Protein AF-A0A2U1WGM5-F1 (afdb_monomer)

Radius of gyration: 22.99 Å; Cα contacts (8 Å, |Δi|>4): 28; chains: 1; bounding box: 61×19×59 Å

pLDDT: mean 82.59, std 19.28, range [48.09, 98.5]

Nearest PDB structures (foldseek):
  5wd9-assembly1_A  TM=8.608E-01  e=3.108E+00  Legionella pneumophila subsp. pneumophila ATCC 43290
  5awi-assembly1_B  TM=6.706E-01  e=2.374E+00  Escherichia coli
  7qhm-assembly1_L  TM=6.313E-01  e=6.094E+00  Corynebacterium glutamicum ATCC 13032

Sequence (63 aa):
MTPNEALRAIMNEAAAARSALCENELVIRLDNILAIAREALVGQDGDEMPQSSRNEGGGCPER

Foldseek 3Di:
DALVVLVVQLVVLVVVLVVDPDPVSNVVSVVSSVVSVVVNVVVVVVPDDPPDDDDDPDDDDDD

Secondary structure (DSSP, 8-state):
--HHHHHHHHHHHHHHHHT-SSHHHHHHHHHHHHHHHHHHHHTTTTS----------------

Structure (mmCIF, N/CA/C/O backbone):
data_AF-A0A2U1WGM5-F1
#
_entry.id   AF-A0A2U1WGM5-F1
#
loop_
_atom_site.group_PDB
_atom_site.id
_atom_site.type_symbol
_atom_site.label_atom_id
_atom_site.label_alt_id
_atom_site.label_comp_id
_atom_site.label_asym_id
_atom_site.label_entity_id
_atom_site.label_seq_id
_atom_site.pdbx_PDB_ins_code
_atom_site.Cartn_x
_atom_site.Cartn_y
_atom_site.Cartn_z
_atom_site.occupancy
_atom_site.B_iso_or_equiv
_atom_site.auth_seq_id
_atom_site.auth_comp_id
_atom_site.auth_asym_id
_atom_site.auth_atom_id
_atom_site.pdbx_PDB_model_num
ATOM 1 N N . MET A 1 1 ? 6.755 1.314 -13.091 1.00 74.75 1 MET A N 1
ATOM 2 C CA . MET A 1 1 ? 7.302 1.574 -11.744 1.00 74.75 1 MET A CA 1
ATOM 3 C C . MET A 1 1 ? 8.737 1.075 -11.712 1.00 74.75 1 MET A C 1
ATOM 5 O O . MET A 1 1 ? 8.985 0.001 -12.244 1.00 74.75 1 MET A O 1
ATOM 9 N N . THR A 1 2 ? 9.685 1.827 -11.155 1.00 89.56 2 THR A N 1
ATOM 10 C CA . THR A 1 2 ? 11.061 1.330 -10.955 1.00 89.56 2 THR A CA 1
ATOM 11 C C . THR A 1 2 ? 11.171 0.515 -9.658 1.00 89.56 2 THR A C 1
ATOM 13 O O . THR A 1 2 ? 10.383 0.741 -8.735 1.00 89.56 2 THR A O 1
ATOM 16 N N . PRO A 1 3 ? 12.169 -0.378 -9.506 1.00 89.25 3 PRO A N 1
ATOM 17 C CA . PRO A 1 3 ? 12.372 -1.115 -8.253 1.00 89.25 3 PRO A CA 1
ATOM 18 C C . PRO A 1 3 ? 12.529 -0.210 -7.019 1.00 89.25 3 PRO A C 1
ATOM 20 O O . PRO A 1 3 ? 12.071 -0.545 -5.930 1.00 89.25 3 PRO A O 1
ATOM 23 N N . ASN A 1 4 ? 13.139 0.968 -7.186 1.00 93.06 4 ASN A N 1
ATOM 24 C CA . ASN A 1 4 ? 13.332 1.930 -6.099 1.00 93.06 4 ASN A CA 1
ATOM 25 C C . ASN A 1 4 ? 12.014 2.627 -5.704 1.00 93.06 4 ASN A C 1
ATOM 27 O O . ASN A 1 4 ? 11.733 2.820 -4.522 1.00 93.06 4 ASN A O 1
ATOM 31 N N . GLU A 1 5 ? 11.165 2.957 -6.683 1.00 95.00 5 GLU A N 1
ATOM 32 C CA . GLU A 1 5 ? 9.808 3.457 -6.421 1.00 95.00 5 GLU A CA 1
ATOM 33 C C . GLU A 1 5 ? 8.959 2.409 -5.696 1.00 95.00 5 GLU A C 1
ATOM 35 O O . GLU A 1 5 ? 8.288 2.746 -4.720 1.00 95.00 5 GLU A O 1
ATOM 40 N N . ALA A 1 6 ? 9.034 1.145 -6.127 1.00 96.00 6 ALA A N 1
ATOM 41 C CA . ALA A 1 6 ? 8.337 0.029 -5.491 1.00 96.00 6 ALA A CA 1
ATOM 42 C C . ALA A 1 6 ? 8.758 -0.151 -4.033 1.00 96.00 6 ALA A C 1
ATOM 44 O O . ALA A 1 6 ? 7.909 -0.192 -3.144 1.00 96.00 6 ALA A O 1
ATOM 45 N N . LEU A 1 7 ? 10.068 -0.177 -3.769 1.00 96.94 7 LEU A N 1
ATOM 46 C CA . LEU A 1 7 ? 10.592 -0.303 -2.413 1.00 96.94 7 LEU A CA 1
ATOM 47 C C . LEU A 1 7 ? 10.135 0.858 -1.522 1.00 96.94 7 LEU A C 1
ATOM 49 O O . LEU A 1 7 ? 9.671 0.630 -0.405 1.00 96.94 7 LEU A O 1
ATOM 53 N N . ARG A 1 8 ? 10.210 2.100 -2.017 1.00 98.06 8 ARG A N 1
ATOM 54 C CA . ARG A 1 8 ? 9.740 3.273 -1.267 1.00 98.06 8 ARG A CA 1
ATOM 55 C C . ARG A 1 8 ? 8.241 3.180 -0.959 1.00 98.06 8 ARG A C 1
ATOM 57 O O . ARG A 1 8 ? 7.842 3.486 0.162 1.00 98.06 8 ARG A O 1
ATOM 64 N N . ALA A 1 9 ? 7.422 2.748 -1.917 1.00 97.88 9 ALA A N 1
ATOM 65 C CA . ALA A 1 9 ? 5.986 2.576 -1.715 1.00 97.88 9 ALA A CA 1
ATOM 66 C C . ALA A 1 9 ? 5.678 1.486 -0.671 1.00 97.88 9 ALA A C 1
ATOM 68 O O . ALA A 1 9 ? 4.899 1.730 0.250 1.00 97.88 9 ALA A O 1
ATOM 69 N N . ILE A 1 10 ? 6.358 0.336 -0.744 1.00 98.25 10 ILE A N 1
ATOM 70 C CA . ILE A 1 10 ? 6.242 -0.751 0.241 1.00 98.25 10 ILE A CA 1
ATOM 71 C C . ILE A 1 10 ? 6.626 -0.267 1.645 1.00 98.25 10 ILE A C 1
ATOM 73 O O . ILE A 1 10 ? 5.903 -0.530 2.604 1.00 98.25 10 ILE A O 1
ATOM 77 N N . MET A 1 11 ? 7.736 0.466 1.784 1.00 98.50 11 MET A N 1
ATOM 78 C CA . MET A 1 11 ? 8.178 0.994 3.081 1.00 98.50 11 MET A CA 1
ATOM 79 C C . MET A 1 11 ? 7.159 1.958 3.694 1.00 98.50 11 MET A C 1
ATOM 81 O O . MET A 1 11 ? 6.901 1.893 4.897 1.00 98.50 11 MET A O 1
ATOM 85 N N . ASN A 1 12 ? 6.568 2.832 2.877 1.00 98.38 12 ASN A N 1
ATOM 86 C CA . ASN A 1 12 ? 5.539 3.760 3.337 1.00 98.38 12 ASN A CA 1
ATOM 87 C C . ASN A 1 12 ? 4.295 3.013 3.823 1.00 98.38 12 ASN A C 1
ATOM 89 O O . ASN A 1 12 ? 3.762 3.333 4.885 1.00 98.38 12 ASN A O 1
ATOM 93 N N . GLU A 1 13 ? 3.867 1.990 3.087 1.00 98.31 13 GLU A N 1
ATOM 94 C CA . GLU A 1 13 ? 2.662 1.251 3.446 1.00 98.31 13 GLU A CA 1
ATOM 95 C C . GLU A 1 13 ? 2.873 0.339 4.657 1.00 98.31 13 GLU A C 1
ATOM 97 O O . GLU A 1 13 ? 1.997 0.233 5.513 1.00 98.31 13 GLU A O 1
ATOM 102 N N . ALA A 1 14 ? 4.077 -0.209 4.825 1.00 98.44 14 ALA A N 1
ATOM 103 C CA . ALA A 1 14 ? 4.467 -0.906 6.046 1.00 98.44 14 ALA A CA 1
ATOM 104 C C . ALA A 1 14 ? 4.486 0.032 7.267 1.00 9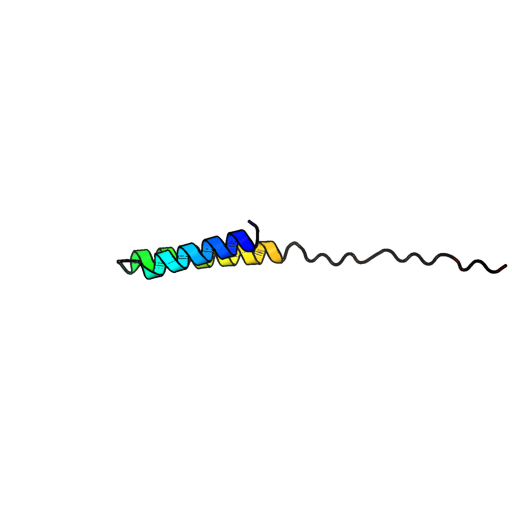8.44 14 ALA A C 1
ATOM 106 O O . ALA A 1 14 ? 4.072 -0.362 8.360 1.00 98.44 14 ALA A O 1
ATOM 107 N N . ALA A 1 15 ? 4.934 1.281 7.104 1.00 98.44 15 ALA A N 1
ATOM 108 C CA . ALA A 1 15 ? 4.871 2.276 8.172 1.00 98.44 15 ALA A CA 1
ATOM 109 C C . ALA A 1 15 ? 3.418 2.623 8.533 1.00 98.44 15 ALA A C 1
ATOM 111 O O . ALA A 1 15 ? 3.087 2.667 9.717 1.00 98.44 15 ALA A O 1
ATOM 112 N N . ALA A 1 16 ? 2.546 2.790 7.535 1.00 98.06 16 ALA A N 1
ATOM 113 C CA . ALA A 1 16 ? 1.124 3.030 7.755 1.00 98.06 16 ALA A CA 1
ATOM 114 C C . ALA A 1 16 ? 0.430 1.836 8.434 1.00 98.06 16 ALA A C 1
ATOM 116 O O . ALA A 1 16 ? -0.322 2.031 9.385 1.00 98.06 16 ALA A O 1
ATOM 117 N N . ALA A 1 17 ? 0.745 0.601 8.025 1.00 98.31 17 ALA A N 1
ATOM 118 C CA . ALA A 1 17 ? 0.241 -0.625 8.647 1.00 98.31 17 ALA A CA 1
ATOM 119 C C . ALA A 1 17 ? 0.582 -0.702 10.144 1.00 98.31 17 ALA A C 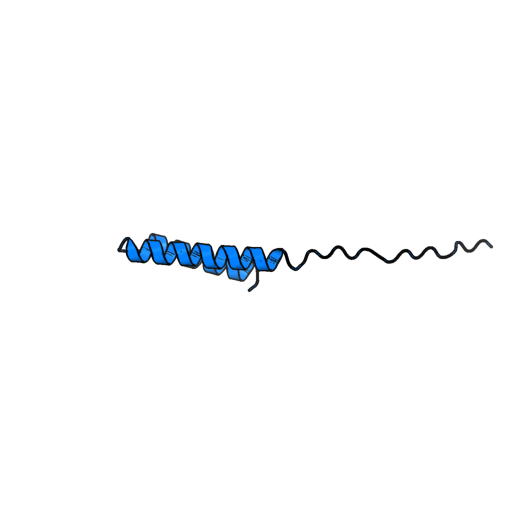1
ATOM 121 O O . ALA A 1 17 ? -0.265 -1.059 10.957 1.00 98.31 17 ALA A O 1
ATOM 122 N N . ARG A 1 18 ? 1.802 -0.304 10.536 1.00 97.44 18 ARG A N 1
ATOM 123 C CA . ARG A 1 18 ? 2.211 -0.248 11.953 1.00 97.44 18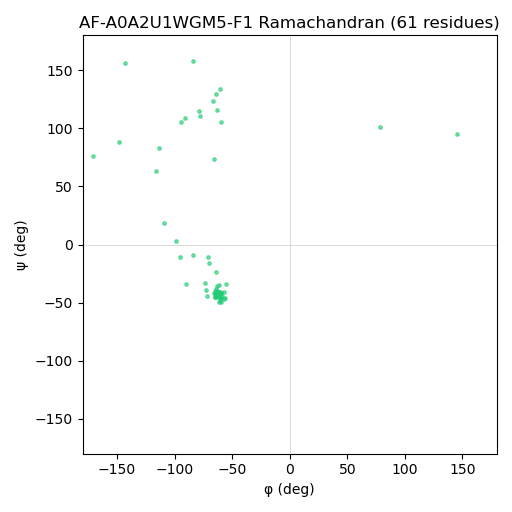 ARG A CA 1
ATOM 124 C C . ARG A 1 18 ? 1.417 0.760 12.782 1.00 97.44 18 ARG A C 1
ATOM 126 O O . ARG A 1 18 ? 1.379 0.630 14.002 1.00 97.44 18 ARG A O 1
ATOM 133 N N . SER A 1 19 ? 0.845 1.769 12.137 1.00 97.31 19 SER A N 1
ATOM 134 C CA . SER A 1 19 ? 0.028 2.805 12.767 1.00 97.31 19 SER A CA 1
ATOM 135 C C . SER A 1 19 ? -1.476 2.548 12.637 1.00 97.31 19 SER A C 1
ATOM 137 O O . SER A 1 19 ? -2.253 3.384 13.094 1.00 97.31 19 SER A O 1
ATOM 139 N N . ALA A 1 20 ? -1.889 1.424 12.040 1.00 97.31 20 ALA A N 1
ATOM 140 C CA . ALA A 1 20 ? -3.295 1.082 11.876 1.00 97.31 20 ALA A CA 1
ATOM 141 C C . ALA A 1 20 ? -3.993 0.965 13.239 1.00 97.31 20 ALA A C 1
ATOM 143 O O . ALA A 1 20 ? -3.482 0.336 14.169 1.00 97.31 20 ALA A O 1
ATOM 144 N N . LEU A 1 21 ? -5.178 1.567 13.350 1.00 96.62 21 LEU A N 1
ATOM 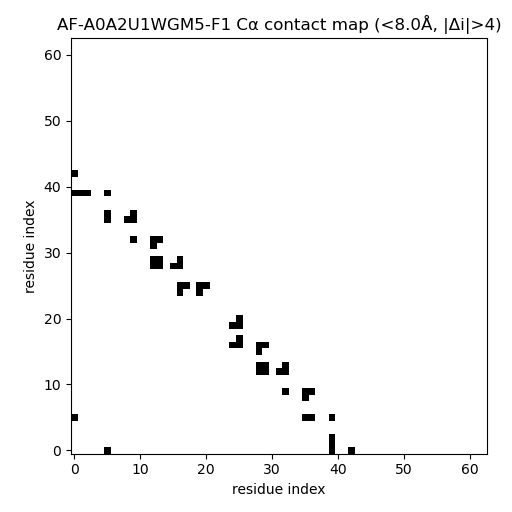145 C CA . LEU A 1 21 ? -5.951 1.589 14.599 1.00 96.62 21 LEU A CA 1
ATOM 146 C C . LEU A 1 21 ? -6.993 0.467 14.669 1.00 96.62 21 LEU A C 1
ATOM 148 O O . LEU A 1 21 ? -7.585 0.238 15.724 1.00 96.62 21 LEU A O 1
ATOM 152 N N . CYS A 1 22 ? -7.231 -0.229 13.555 1.00 97.69 22 CYS A N 1
ATOM 153 C CA . CYS A 1 22 ? -8.175 -1.333 13.467 1.00 97.69 22 CYS A CA 1
ATOM 154 C C . CYS A 1 22 ? -7.675 -2.447 12.539 1.00 97.69 22 CYS A C 1
ATOM 156 O O . CYS A 1 22 ? -6.878 -2.224 11.628 1.00 97.69 22 CYS A O 1
ATOM 158 N N . GLU A 1 23 ? -8.182 -3.660 12.768 1.00 97.19 23 GLU A N 1
ATOM 159 C CA . GLU A 1 23 ? -7.818 -4.854 11.997 1.00 97.19 23 GLU A CA 1
ATOM 160 C C . GLU A 1 23 ? -8.145 -4.700 10.508 1.00 97.19 23 GLU A C 1
ATOM 162 O O . GLU A 1 23 ? -7.312 -5.017 9.665 1.00 97.19 23 GLU A O 1
ATOM 167 N N . ASN A 1 24 ? -9.307 -4.127 10.175 1.00 97.81 24 ASN A N 1
ATOM 168 C CA . ASN A 1 24 ? -9.687 -3.884 8.782 1.00 97.81 24 ASN A CA 1
ATOM 169 C C . ASN A 1 24 ? -8.695 -2.967 8.062 1.00 97.81 24 ASN A C 1
ATOM 171 O O . ASN A 1 24 ? -8.346 -3.230 6.915 1.00 97.81 24 ASN A O 1
ATOM 175 N N . GLU A 1 25 ? -8.229 -1.903 8.721 1.00 97.88 25 GLU A N 1
ATOM 176 C CA . GLU A 1 25 ? -7.209 -1.037 8.133 1.00 97.88 25 GLU A CA 1
ATOM 177 C C . GLU A 1 25 ? -5.900 -1.806 7.948 1.00 97.88 25 GLU A C 1
ATOM 179 O O . GLU A 1 25 ? -5.324 -1.754 6.866 1.00 97.88 25 GLU A O 1
ATOM 184 N N . LEU A 1 26 ? -5.462 -2.575 8.950 1.00 98.12 26 LEU A N 1
ATOM 185 C CA . LEU A 1 26 ? -4.253 -3.389 8.843 1.00 98.12 26 LEU A CA 1
ATOM 186 C C . LEU A 1 26 ? -4.319 -4.361 7.654 1.00 98.12 26 LEU A C 1
ATOM 188 O O . LEU A 1 26 ? -3.365 -4.432 6.884 1.00 98.12 26 LEU A O 1
ATOM 192 N N . VAL A 1 27 ? -5.440 -5.064 7.469 1.00 98.31 27 VAL A N 1
ATOM 193 C CA . VAL A 1 27 ? -5.640 -5.998 6.347 1.00 98.31 27 VAL A CA 1
ATOM 194 C C . VAL A 1 27 ? -5.535 -5.276 5.004 1.00 98.31 27 VAL A C 1
ATOM 196 O O . VAL A 1 27 ? -4.768 -5.706 4.148 1.00 98.31 27 VAL A O 1
ATOM 199 N N . ILE A 1 28 ? -6.205 -4.129 4.845 1.00 98.19 28 ILE A N 1
ATOM 200 C CA . ILE A 1 28 ? -6.126 -3.326 3.614 1.00 98.19 28 ILE A CA 1
ATOM 201 C C . ILE A 1 28 ? -4.677 -2.904 3.323 1.00 98.19 28 ILE A C 1
ATOM 203 O O . ILE A 1 28 ? -4.210 -3.011 2.189 1.00 98.19 28 ILE A O 1
ATOM 207 N N . ARG A 1 29 ? -3.940 -2.445 4.344 1.00 98.25 29 ARG A N 1
ATOM 208 C CA . ARG A 1 29 ? -2.532 -2.041 4.190 1.00 98.25 29 ARG A CA 1
ATOM 209 C C . ARG A 1 29 ? -1.647 -3.221 3.775 1.00 98.25 29 ARG A C 1
ATOM 211 O O . ARG A 1 29 ? -0.760 -3.059 2.940 1.00 98.25 29 ARG A O 1
ATOM 218 N N . LEU A 1 30 ? -1.883 -4.410 4.333 1.00 98.50 30 LEU A N 1
ATOM 219 C CA . LEU A 1 30 ? -1.155 -5.627 3.963 1.00 98.50 30 LEU A CA 1
ATOM 220 C C . LEU A 1 30 ? -1.444 -6.046 2.517 1.00 98.50 30 LEU A C 1
ATOM 222 O O . LEU A 1 30 ? -0.509 -6.379 1.784 1.00 98.50 30 LEU A O 1
ATOM 226 N N . ASP A 1 31 ? -2.701 -5.968 2.082 1.00 98.50 31 ASP A N 1
ATOM 227 C CA . ASP A 1 31 ? -3.084 -6.265 0.700 1.00 98.50 31 ASP A CA 1
ATOM 228 C C . ASP A 1 31 ? -2.415 -5.301 -0.289 1.00 98.50 31 ASP A C 1
ATOM 230 O O . ASP A 1 31 ? -1.878 -5.736 -1.311 1.00 98.50 31 ASP A O 1
ATOM 234 N N . ASN A 1 32 ? -2.345 -4.010 0.049 1.00 98.25 32 ASN A N 1
ATOM 235 C CA . ASN A 1 32 ? -1.634 -3.011 -0.751 1.00 98.25 32 ASN A CA 1
ATOM 236 C C . ASN A 1 32 ? -0.136 -3.328 -0.876 1.00 98.25 32 ASN A C 1
ATOM 238 O O . ASN A 1 32 ? 0.417 -3.272 -1.976 1.00 98.25 32 ASN A O 1
ATOM 242 N N . ILE A 1 33 ? 0.525 -3.702 0.227 1.00 98.44 33 ILE A N 1
ATOM 243 C CA . ILE A 1 33 ? 1.938 -4.117 0.215 1.00 98.44 33 ILE A CA 1
ATOM 244 C C . ILE A 1 33 ? 2.141 -5.299 -0.737 1.00 98.44 33 ILE A C 1
ATOM 246 O O . ILE A 1 33 ? 3.063 -5.284 -1.555 1.00 98.44 33 ILE A O 1
ATOM 250 N N . LEU A 1 34 ? 1.275 -6.315 -0.655 1.00 98.25 34 LEU A N 1
ATOM 251 C CA . LEU A 1 34 ? 1.357 -7.494 -1.515 1.00 98.25 34 LEU A CA 1
ATOM 252 C C . LEU A 1 34 ? 1.109 -7.151 -2.986 1.00 98.25 34 LEU A C 1
ATOM 254 O O . LEU A 1 34 ? 1.797 -7.695 -3.848 1.00 98.25 34 LEU A O 1
ATOM 258 N N . ALA A 1 35 ? 0.162 -6.261 -3.283 1.00 97.38 35 ALA A N 1
ATOM 259 C CA . ALA A 1 35 ? -0.113 -5.820 -4.647 1.00 97.38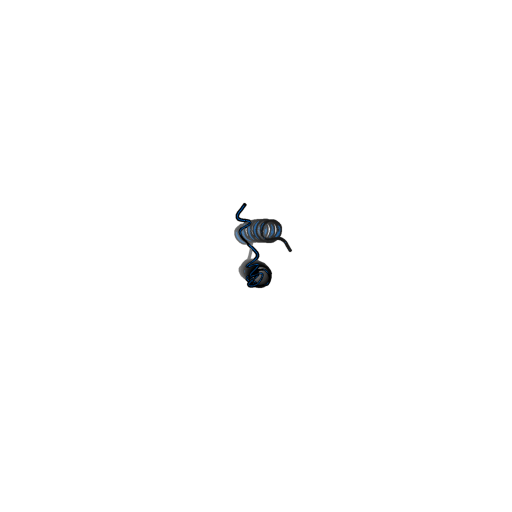 35 ALA A CA 1
ATOM 260 C C . ALA A 1 35 ? 1.110 -5.128 -5.271 1.00 97.38 35 ALA A C 1
ATOM 262 O O . ALA A 1 35 ? 1.559 -5.537 -6.343 1.00 97.38 35 ALA A O 1
ATOM 263 N N . ILE A 1 36 ? 1.708 -4.163 -4.561 1.00 96.69 36 ILE A N 1
ATOM 264 C CA . ILE A 1 36 ? 2.902 -3.437 -5.026 1.00 96.69 36 ILE A CA 1
ATOM 265 C C . ILE A 1 36 ? 4.081 -4.397 -5.218 1.00 96.69 36 ILE A C 1
ATOM 267 O O . ILE A 1 36 ? 4.778 -4.336 -6.228 1.00 96.69 36 ILE A O 1
ATOM 271 N N . ALA A 1 37 ? 4.304 -5.309 -4.267 1.00 96.25 37 ALA A N 1
ATOM 272 C CA . ALA A 1 37 ? 5.394 -6.276 -4.353 1.00 96.25 37 ALA A CA 1
ATOM 273 C C . ALA A 1 37 ? 5.248 -7.201 -5.570 1.00 96.25 37 ALA A C 1
ATOM 275 O O . ALA A 1 37 ? 6.230 -7.471 -6.258 1.00 96.25 37 ALA A O 1
ATOM 276 N N . ARG A 1 38 ? 4.028 -7.662 -5.872 1.00 94.56 38 ARG A N 1
ATOM 277 C CA . ARG A 1 38 ? 3.767 -8.497 -7.055 1.00 94.56 38 ARG A CA 1
ATOM 278 C C . ARG A 1 38 ? 4.019 -7.735 -8.349 1.00 94.56 38 ARG A C 1
ATOM 280 O O . ARG A 1 38 ? 4.674 -8.271 -9.235 1.00 94.56 38 ARG A O 1
ATOM 287 N N . GLU A 1 39 ? 3.537 -6.499 -8.449 1.00 93.50 39 GLU A N 1
ATOM 288 C CA . GLU A 1 39 ? 3.772 -5.657 -9.627 1.00 93.50 39 GLU A CA 1
ATOM 289 C C . GLU A 1 39 ? 5.272 -5.411 -9.851 1.00 93.50 39 GLU A C 1
ATOM 291 O O . GLU A 1 39 ? 5.762 -5.512 -10.976 1.00 93.50 39 GLU A O 1
ATOM 296 N N . ALA A 1 40 ? 6.019 -5.168 -8.771 1.00 93.06 40 ALA A N 1
ATOM 297 C CA . ALA A 1 40 ? 7.460 -4.953 -8.826 1.00 93.06 40 ALA A CA 1
ATOM 298 C C . ALA A 1 40 ? 8.240 -6.179 -9.329 1.00 93.06 40 ALA A C 1
ATOM 300 O O . ALA A 1 40 ? 9.231 -6.009 -10.036 1.00 93.06 40 ALA A O 1
ATOM 301 N N . LEU A 1 41 ? 7.793 -7.393 -8.989 1.00 89.56 41 LEU A N 1
ATOM 302 C CA . LEU A 1 41 ? 8.403 -8.638 -9.465 1.00 89.56 41 LEU A CA 1
ATOM 303 C C . LEU A 1 41 ? 8.107 -8.882 -10.952 1.00 89.56 41 LEU A C 1
ATOM 305 O O . LEU A 1 41 ? 9.024 -9.158 -11.717 1.00 89.56 41 LEU A O 1
ATOM 309 N N . VAL A 1 42 ? 6.859 -8.682 -11.393 1.00 84.31 42 VAL A N 1
ATOM 310 C CA . VAL A 1 42 ? 6.480 -8.841 -12.813 1.00 84.31 42 VAL 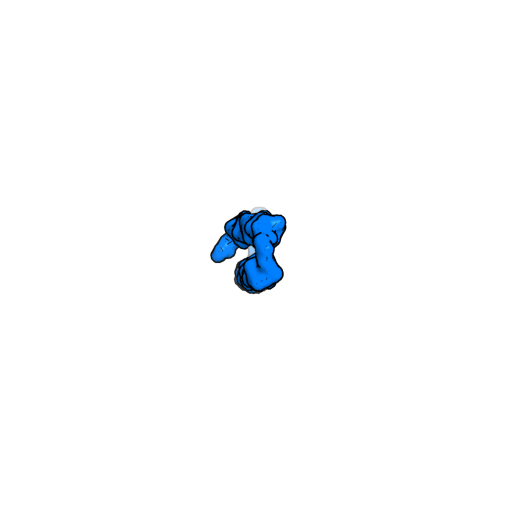A CA 1
ATOM 311 C C . VAL A 1 42 ? 7.248 -7.867 -13.716 1.00 84.31 42 VAL A C 1
ATOM 313 O O . VAL A 1 42 ? 7.611 -8.214 -14.837 1.00 84.31 42 VAL A O 1
ATOM 316 N N . GLY A 1 43 ? 7.530 -6.654 -13.231 1.00 66.06 43 GLY A N 1
ATOM 317 C CA . GLY A 1 43 ? 8.338 -5.670 -13.953 1.00 66.06 43 GLY A CA 1
ATOM 318 C C . GLY A 1 43 ? 9.830 -6.016 -14.076 1.00 66.06 43 GLY A C 1
ATOM 319 O O . GLY A 1 43 ? 10.499 -5.405 -14.904 1.00 66.06 43 GLY A O 1
ATOM 320 N N . GLN A 1 44 ? 10.353 -6.961 -13.283 1.00 59.31 44 GLN A N 1
ATOM 321 C CA . GLN A 1 44 ? 11.749 -7.422 -13.356 1.00 59.31 44 GLN A CA 1
ATOM 322 C C . GLN A 1 44 ? 11.934 -8.598 -14.325 1.00 59.31 44 GLN A C 1
ATOM 324 O O . GLN A 1 44 ? 12.936 -8.638 -15.031 1.00 59.31 44 GLN A O 1
ATOM 329 N N . ASP A 1 45 ? 10.948 -9.491 -14.438 1.00 56.03 45 ASP A N 1
ATOM 330 C CA . ASP A 1 45 ? 11.024 -10.674 -15.315 1.00 56.03 45 ASP A CA 1
ATOM 331 C C . ASP A 1 45 ? 10.953 -10.337 -16.824 1.00 56.03 45 ASP A C 1
ATOM 333 O O . ASP A 1 45 ? 11.199 -11.188 -17.678 1.00 56.03 45 ASP A O 1
ATOM 337 N N . GLY A 1 46 ? 10.615 -9.093 -17.182 1.00 53.78 46 GLY A N 1
ATOM 338 C CA . GLY A 1 46 ? 10.545 -8.623 -18.572 1.00 53.78 46 GLY A CA 1
ATOM 339 C C . GLY A 1 46 ? 11.876 -8.163 -19.185 1.00 53.78 46 GLY A C 1
ATOM 340 O O . GLY A 1 46 ? 11.913 -7.922 -20.391 1.00 53.78 46 GLY A O 1
ATOM 341 N N . ASP A 1 47 ? 12.947 -8.037 -18.391 1.00 53.31 47 ASP A N 1
ATOM 342 C CA . ASP A 1 47 ? 14.250 -7.482 -18.815 1.00 53.31 47 ASP A CA 1
ATOM 343 C C . ASP A 1 47 ? 15.361 -8.548 -18.922 1.00 53.31 47 ASP A C 1
ATOM 345 O O . ASP A 1 47 ? 16.549 -8.239 -18.940 1.00 53.31 47 ASP A O 1
ATOM 349 N N . GLU A 1 48 ? 14.991 -9.829 -19.016 1.00 54.12 48 GLU A N 1
ATOM 350 C CA . GLU A 1 48 ? 15.929 -10.936 -19.243 1.00 54.12 48 GLU A CA 1
ATOM 351 C C . GLU A 1 48 ? 15.654 -11.624 -20.593 1.00 54.12 48 GLU A C 1
ATOM 353 O O . GLU A 1 48 ? 15.321 -12.803 -20.684 1.00 54.12 48 GLU A O 1
ATOM 358 N N . MET A 1 49 ? 15.814 -10.886 -21.698 1.00 53.66 49 MET A N 1
ATOM 359 C CA . MET A 1 49 ? 16.166 -11.535 -22.966 1.00 53.66 49 MET A CA 1
ATOM 360 C C . MET A 1 49 ? 17.693 -11.579 -23.085 1.00 53.66 49 MET A C 1
ATOM 362 O O . MET A 1 49 ? 18.306 -10.539 -23.341 1.00 53.66 49 MET A O 1
ATOM 366 N N . PRO A 1 50 ? 18.342 -12.754 -22.960 1.00 53.44 50 PRO A N 1
ATOM 367 C CA . PRO A 1 50 ? 19.754 -12.864 -23.278 1.00 53.44 50 PRO A CA 1
ATOM 368 C C . PRO A 1 50 ? 19.921 -12.556 -24.768 1.00 53.44 50 PRO A C 1
ATOM 370 O O . PRO A 1 50 ? 19.419 -13.281 -25.628 1.00 53.44 50 PRO A O 1
ATOM 373 N N . GLN A 1 51 ? 20.624 -11.466 -25.081 1.00 54.59 51 GLN A N 1
ATOM 374 C CA . GLN A 1 51 ? 21.057 -11.116 -26.435 1.00 54.59 51 GLN A CA 1
ATOM 375 C C . GLN A 1 51 ? 22.078 -12.159 -26.923 1.00 54.59 51 GLN A C 1
ATOM 377 O O . GLN A 1 51 ? 23.279 -11.918 -26.991 1.00 54.59 51 GLN A O 1
ATOM 382 N N . SER A 1 52 ? 21.604 -1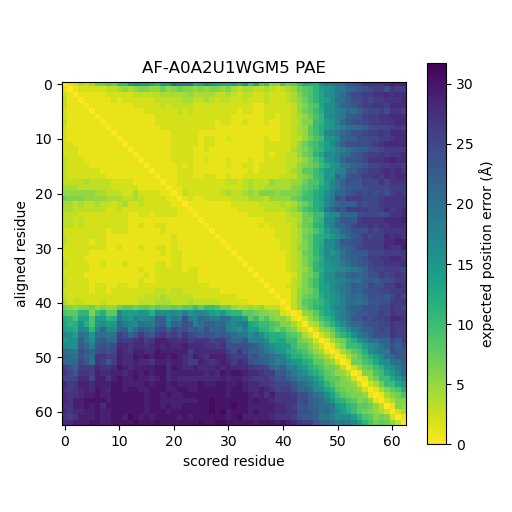3.358 -27.256 1.00 58.94 52 SER A N 1
ATOM 383 C CA . SER A 1 52 ? 22.349 -14.298 -28.079 1.00 58.94 52 SER A CA 1
ATOM 384 C C . SER A 1 52 ? 22.219 -13.847 -29.525 1.00 58.94 52 SER A C 1
ATOM 386 O O . SER A 1 52 ? 21.133 -13.949 -30.094 1.00 58.94 52 SER A O 1
ATOM 388 N N . SER A 1 53 ? 23.324 -13.367 -30.107 1.00 59.88 53 SER A N 1
ATOM 389 C CA . SER A 1 53 ? 23.804 -13.671 -31.472 1.00 59.88 53 SER A CA 1
ATOM 390 C C . SER A 1 53 ? 24.478 -12.463 -32.131 1.00 59.88 53 SER A C 1
ATOM 392 O O . SER A 1 53 ? 23.831 -11.693 -32.835 1.00 59.88 53 SER A O 1
AT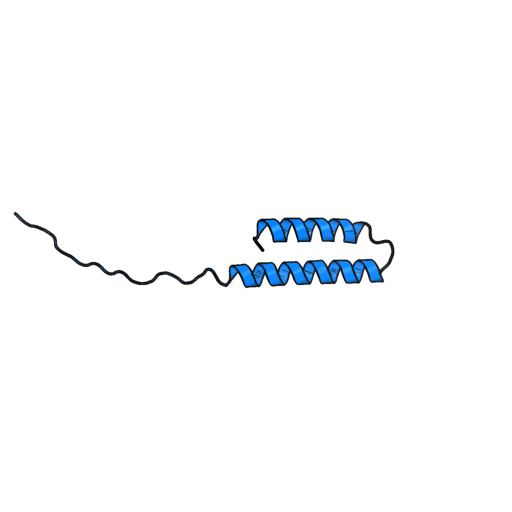OM 394 N N . ARG A 1 54 ? 25.811 -12.377 -32.048 1.00 53.72 54 ARG A N 1
ATOM 395 C CA . ARG A 1 54 ? 26.600 -12.045 -33.244 1.00 53.72 54 ARG A CA 1
ATOM 396 C C . ARG A 1 54 ? 27.963 -12.724 -33.193 1.00 53.72 54 ARG A C 1
ATOM 398 O O . ARG A 1 54 ? 28.951 -12.197 -32.702 1.00 53.72 54 ARG A O 1
ATOM 405 N N . ASN A 1 55 ? 27.958 -13.944 -33.710 1.00 54.59 55 ASN A N 1
ATOM 406 C CA . ASN A 1 55 ? 29.127 -14.606 -34.257 1.00 54.59 55 ASN A CA 1
ATOM 407 C C . ASN A 1 55 ? 29.673 -13.747 -35.413 1.00 54.59 55 ASN A C 1
ATOM 409 O O . ASN A 1 55 ? 29.077 -13.731 -36.487 1.00 54.59 55 ASN A O 1
ATOM 413 N N . GLU A 1 56 ? 30.781 -13.040 -35.204 1.00 55.62 56 GLU A N 1
ATOM 414 C CA . GLU A 1 56 ? 31.625 -12.528 -36.289 1.00 55.62 56 GLU A CA 1
ATOM 415 C C . GLU A 1 56 ? 32.977 -13.237 -36.228 1.00 55.62 56 GLU A C 1
ATOM 417 O O . GLU A 1 56 ? 33.961 -12.754 -35.675 1.00 55.62 56 GLU A O 1
ATOM 422 N N . GLY A 1 57 ? 33.007 -14.435 -36.816 1.00 57.91 57 GLY A N 1
ATOM 423 C CA . GLY A 1 57 ? 34.233 -14.95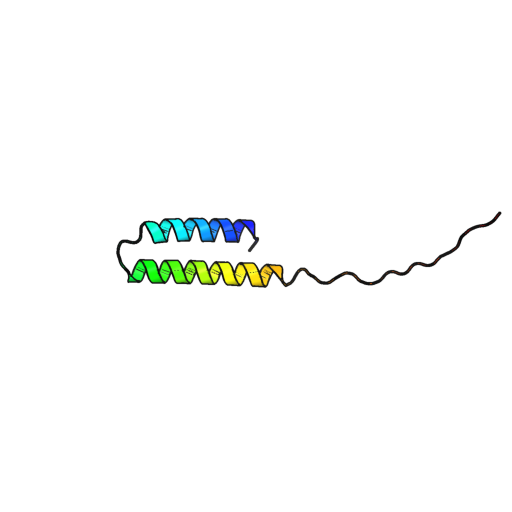5 -37.398 1.00 57.91 57 GLY A CA 1
ATOM 424 C C . GLY A 1 57 ? 34.610 -14.085 -38.597 1.00 57.91 57 GLY A C 1
ATOM 425 O O . GLY A 1 57 ? 33.808 -13.916 -39.514 1.00 57.91 57 GLY A O 1
ATOM 426 N N . GLY A 1 58 ? 35.820 -13.528 -38.590 1.00 50.78 58 GLY A N 1
ATOM 427 C CA . GLY A 1 58 ? 36.278 -12.661 -39.670 1.00 50.78 58 GLY A CA 1
ATOM 428 C C . GLY A 1 58 ? 37.757 -12.297 -39.591 1.00 50.78 58 GLY A C 1
ATOM 429 O O . GLY A 1 58 ? 38.084 -11.170 -39.254 1.00 50.78 58 GLY A O 1
ATOM 430 N N . GLY A 1 59 ? 38.624 -13.247 -39.956 1.00 48.09 59 GLY A N 1
ATOM 431 C CA . GLY A 1 59 ? 39.874 -12.971 -40.679 1.00 48.09 59 GLY A CA 1
ATOM 432 C C . GLY A 1 59 ? 41.073 -12.435 -39.890 1.00 48.09 59 GLY A C 1
ATOM 433 O O . GLY A 1 59 ? 41.221 -11.238 -39.677 1.00 48.09 59 GLY A O 1
ATOM 434 N N . CYS A 1 60 ? 42.014 -13.329 -39.591 1.00 54.81 60 CYS A N 1
ATOM 435 C CA . CYS A 1 60 ? 43.422 -12.992 -39.384 1.00 54.81 60 CYS A CA 1
ATOM 436 C C . CYS A 1 60 ? 44.019 -12.450 -40.703 1.00 54.81 60 CYS A C 1
ATOM 438 O O . CYS A 1 60 ? 43.859 -13.126 -41.722 1.00 54.81 60 CYS A O 1
ATOM 440 N N . PRO A 1 61 ? 44.713 -11.296 -40.739 1.00 60.44 61 PRO A N 1
ATOM 441 C CA . PRO A 1 61 ? 45.579 -10.971 -41.859 1.00 60.44 61 PRO A CA 1
ATOM 442 C C . PRO A 1 61 ? 47.014 -11.400 -41.529 1.00 60.44 61 PRO A C 1
ATOM 444 O O . PRO A 1 61 ? 47.709 -10.755 -40.746 1.00 60.44 61 PRO A O 1
ATOM 447 N N . GLU A 1 62 ? 47.465 -12.490 -42.149 1.00 61.81 62 GLU A N 1
ATOM 448 C CA . GLU A 1 62 ? 48.891 -12.707 -42.396 1.00 61.81 62 GLU A CA 1
ATOM 449 C C . GLU A 1 62 ? 49.310 -11.873 -43.615 1.00 61.81 62 GLU A C 1
ATOM 451 O O . GLU A 1 62 ? 48.848 -12.146 -44.727 1.00 61.81 62 GLU A O 1
ATOM 456 N N . ARG A 1 63 ? 50.183 -10.879 -43.407 1.00 55.66 63 ARG A N 1
ATOM 457 C CA . ARG A 1 63 ? 51.462 -10.655 -44.118 1.00 55.66 63 ARG A CA 1
ATOM 458 C C . ARG A 1 63 ? 52.031 -9.268 -43.848 1.00 55.66 63 ARG A C 1
ATOM 460 O O . ARG A 1 63 ? 51.292 -8.278 -44.023 1.00 55.66 63 ARG A O 1
#

Mean predicted aligned error: 11.95 Å

Solvent-accessible surface area (backbone atoms only — not comparable to full-atom values): 3985 Å² total; per-residue (Å²): 133,53,72,67,57,39,51,54,52,40,54,52,36,55,54,48,34,75,65,43,91,45,69,71,54,30,52,53,32,51,51,51,38,53,51,49,52,51,54,48,50,60,66,55,72,74,77,72,72,80,86,83,81,80,89,76,87,77,80,85,84,90,129